Protein AF-A0A2S7P8P5-F1 (afdb_monomer_lite)

Foldseek 3Di:
DCVVVVVVVVVVVVVVPPPDPADPDPVVRVVVQQVPQCDDPSHPCNCVLCVPQLHHPQDDSVVSDGLNVLVVLQQVVQAVVDDPVVRDTHRPSCSLVVCPDPSNDDCSSVSNVVPPDDD

Radius of gyration: 22.37 Å; chains: 1; bounding box: 50×67×33 Å

Secondary structure (DSSP, 8-state):
--HHHHHHHHHHHHHH---S---SSHHHHHHHHHHH--SSTT--SGGGGTSSTT--TTS-GGG---HHHHHHHHHHHHHTT-BTTTTB-SSSSTHHHHTTSGGG-SSHHHHHHHTT---

pLDDT: mean 87.88, std 12.15, range [52.97, 97.69]

Sequence (119 aa):
MAKPLAYLLLLTVAALTQAAFFYPDAVSSEIEHILVDTHGAYASGFADAITPCSNYVSGAQTFGRETAAQWLRVAFHDFVTARVDKGTGGIDASIGFETLREEDSGSAFNDSFAFFRPV

Structure (mmCIF, N/CA/C/O backbone):
data_AF-A0A2S7P8P5-F1
#
_entry.id   AF-A0A2S7P8P5-F1
#
loop_
_atom_site.group_PDB
_atom_site.id
_atom_site.type_symbol
_atom_site.label_atom_id
_atom_site.label_alt_id
_atom_site.label_comp_id
_atom_site.label_asym_id
_atom_site.label_entity_id
_atom_site.label_seq_id
_atom_site.pdbx_PDB_ins_code
_atom_site.Cartn_x
_atom_site.Cartn_y
_atom_site.Cartn_z
_atom_site.occupancy
_atom_site.B_iso_or_equiv
_atom_site.auth_seq_id
_atom_site.auth_comp_id
_atom_site.auth_asym_id
_atom_site.auth_atom_id
_atom_site.pdbx_PDB_model_num
ATOM 1 N N . MET A 1 1 ? -34.497 49.448 -13.638 1.00 58.94 1 MET A N 1
ATOM 2 C CA . MET A 1 1 ? -34.242 48.970 -12.258 1.00 58.94 1 MET A CA 1
ATOM 3 C C . MET A 1 1 ? -34.307 47.443 -12.069 1.00 58.94 1 MET A C 1
ATOM 5 O O . MET A 1 1 ? -33.958 46.998 -10.991 1.00 58.94 1 MET A O 1
ATOM 9 N N . ALA A 1 2 ? -34.652 46.620 -13.075 1.00 60.88 2 ALA A N 1
ATOM 10 C CA . ALA A 1 2 ? -34.779 45.156 -12.905 1.00 60.88 2 ALA A CA 1
ATOM 11 C C . ALA A 1 2 ? -33.469 44.336 -13.031 1.00 60.88 2 ALA A C 1
ATOM 13 O O . ALA A 1 2 ? -33.386 43.222 -12.526 1.00 60.88 2 ALA A O 1
ATOM 14 N N . LYS A 1 3 ? -32.428 44.884 -13.673 1.00 56.47 3 LYS A N 1
ATOM 15 C CA . LYS A 1 3 ? -31.127 44.213 -13.868 1.00 56.47 3 LYS A CA 1
ATOM 16 C C . LYS A 1 3 ? -30.399 43.800 -12.571 1.00 56.47 3 LYS A C 1
ATOM 18 O O . LYS A 1 3 ? -29.967 42.656 -12.513 1.00 56.47 3 LYS A O 1
ATOM 23 N N . PRO A 1 4 ? -30.271 44.649 -11.528 1.00 67.31 4 PRO A N 1
ATOM 24 C CA . PRO A 1 4 ? -29.546 44.264 -10.312 1.00 67.31 4 PRO A CA 1
ATOM 25 C C . PRO A 1 4 ? -30.233 43.120 -9.558 1.00 67.31 4 PRO A C 1
ATOM 27 O O . PRO A 1 4 ? -29.551 42.257 -9.020 1.00 67.31 4 PRO A O 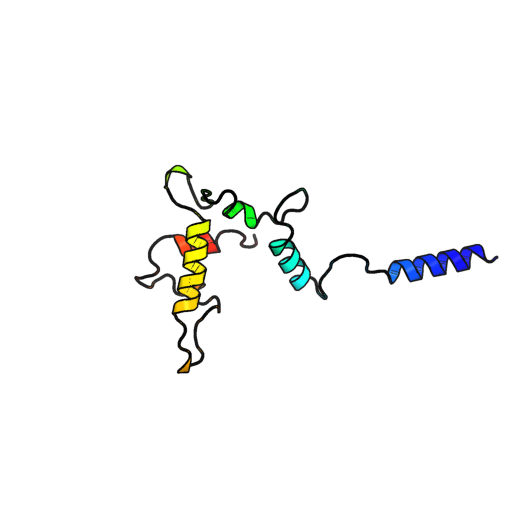1
ATOM 30 N N . LEU A 1 5 ? -31.568 43.066 -9.585 1.00 70.31 5 LEU A N 1
ATOM 31 C CA . LEU A 1 5 ? -32.335 41.992 -8.955 1.00 70.31 5 LEU A CA 1
ATOM 32 C C . LEU A 1 5 ? -32.173 40.661 -9.705 1.00 70.31 5 LEU A C 1
ATOM 34 O O . LEU A 1 5 ? -32.029 39.619 -9.077 1.00 70.31 5 LEU A O 1
ATOM 38 N N . ALA A 1 6 ? -32.121 40.705 -11.041 1.00 74.69 6 ALA A N 1
ATOM 39 C CA . ALA A 1 6 ? -31.821 39.534 -11.861 1.00 74.69 6 ALA A CA 1
ATOM 40 C C . ALA A 1 6 ? -30.393 39.009 -11.621 1.00 74.69 6 ALA A C 1
ATOM 42 O O . ALA A 1 6 ? -30.208 37.801 -11.529 1.00 74.69 6 ALA A O 1
ATOM 43 N N . TYR A 1 7 ? -29.400 39.894 -11.457 1.00 75.00 7 TYR A N 1
ATOM 44 C CA . TYR A 1 7 ? -28.028 39.489 -11.125 1.00 75.00 7 TYR A CA 1
ATOM 45 C C . TYR A 1 7 ? -27.920 38.873 -9.728 1.00 75.00 7 TYR A C 1
ATOM 47 O O . TYR A 1 7 ? -27.268 37.846 -9.580 1.00 75.00 7 TYR A O 1
ATOM 55 N N . LEU A 1 8 ? -28.594 39.442 -8.721 1.00 74.81 8 LEU A N 1
ATOM 56 C CA . LEU A 1 8 ? -28.650 38.841 -7.385 1.00 74.81 8 LEU A CA 1
ATOM 57 C C . LEU A 1 8 ? -29.310 37.458 -7.406 1.00 74.81 8 LEU A C 1
ATOM 59 O O . LEU A 1 8 ? -28.802 36.544 -6.768 1.00 74.81 8 LEU A O 1
ATOM 63 N N . LEU A 1 9 ? -30.399 37.293 -8.162 1.00 76.44 9 LEU A N 1
ATOM 64 C CA . LEU A 1 9 ? -31.081 36.007 -8.307 1.00 76.44 9 LEU A CA 1
ATOM 65 C C . LEU A 1 9 ? -30.210 34.967 -9.036 1.00 76.44 9 LEU A C 1
ATOM 67 O O . LEU A 1 9 ? -30.203 33.799 -8.671 1.00 76.44 9 LEU A O 1
ATOM 71 N N . LEU A 1 10 ? -29.436 35.385 -10.039 1.00 69.69 10 LEU A N 1
ATOM 72 C CA . LEU A 1 10 ? -28.458 34.525 -10.714 1.00 69.69 10 LEU A CA 1
ATOM 73 C C . LEU A 1 10 ? -27.315 34.100 -9.779 1.00 69.69 10 LEU A C 1
ATOM 75 O O . LEU A 1 10 ? -26.923 32.937 -9.801 1.00 69.69 10 LEU A O 1
ATOM 79 N N . LEU A 1 11 ? -26.811 35.004 -8.931 1.00 69.88 11 LEU A N 1
ATOM 80 C CA . LEU A 1 11 ? -25.776 34.691 -7.937 1.00 69.88 11 LEU A CA 1
ATOM 81 C C . LEU A 1 11 ? -26.271 33.721 -6.856 1.00 69.88 11 LEU A C 1
ATOM 83 O O . LEU A 1 11 ? -25.534 32.817 -6.469 1.00 69.88 11 LEU A O 1
ATOM 87 N N . THR A 1 12 ? -27.508 33.874 -6.377 1.00 69.94 12 THR A N 1
ATOM 88 C CA . THR A 1 12 ? -28.073 32.958 -5.375 1.00 69.94 12 THR A CA 1
ATOM 89 C C . THR A 1 12 ? -28.378 31.583 -5.961 1.00 69.94 12 THR A C 1
ATOM 91 O O . THR A 1 12 ? -28.124 30.580 -5.301 1.00 69.94 12 THR A O 1
ATOM 94 N N . VAL A 1 13 ? -28.853 31.510 -7.208 1.00 68.00 13 VAL A N 1
ATOM 95 C CA . VAL A 1 13 ? -29.062 30.231 -7.907 1.00 68.00 13 VAL A CA 1
ATOM 96 C C . VAL A 1 13 ? -27.727 29.536 -8.202 1.00 68.00 13 VAL A C 1
ATOM 98 O O . VAL A 1 13 ? -27.633 28.332 -7.995 1.00 68.00 13 VAL A O 1
ATOM 101 N N . ALA A 1 14 ? -26.673 30.268 -8.582 1.00 62.81 14 ALA A N 1
ATOM 102 C CA . ALA A 1 14 ? -25.334 29.700 -8.789 1.00 62.81 14 ALA A CA 1
ATOM 103 C C . ALA A 1 14 ? -24.688 29.169 -7.493 1.00 62.81 14 ALA A C 1
ATOM 105 O O . ALA A 1 14 ? -23.949 28.189 -7.526 1.00 62.81 14 ALA A O 1
ATOM 106 N N . ALA A 1 15 ? -24.989 29.775 -6.339 1.00 61.84 15 ALA A N 1
ATOM 107 C CA . ALA A 1 15 ? -24.539 29.270 -5.039 1.00 61.84 15 ALA A CA 1
ATOM 108 C C . ALA A 1 15 ? -25.278 27.988 -4.602 1.00 61.84 15 ALA A C 1
ATOM 110 O O . ALA A 1 15 ? -24.771 27.243 -3.768 1.00 61.84 15 ALA A O 1
ATOM 111 N N . LEU A 1 16 ? -26.466 27.728 -5.164 1.00 60.31 16 LEU A N 1
ATOM 112 C CA . LEU A 1 16 ? -27.269 26.524 -4.917 1.00 60.31 16 LEU A CA 1
ATOM 113 C C . LEU A 1 16 ? -26.983 25.394 -5.917 1.00 60.31 16 LEU A C 1
ATOM 115 O O . LEU A 1 16 ? -27.382 24.255 -5.683 1.00 60.31 16 LEU A O 1
ATOM 119 N N . THR A 1 17 ? -26.288 25.671 -7.021 1.00 56.81 17 THR A N 1
ATOM 120 C CA . THR A 1 17 ? -25.838 24.633 -7.950 1.00 56.81 17 THR A CA 1
ATOM 121 C C . THR A 1 17 ? -24.537 24.008 -7.456 1.00 56.81 17 THR A C 1
ATOM 123 O O . THR A 1 17 ? -23.452 24.397 -7.881 1.00 56.81 17 THR A O 1
ATOM 126 N N . GLN A 1 18 ? -24.630 22.993 -6.597 1.00 58.34 18 GLN A N 1
ATOM 127 C CA . GLN A 1 18 ? -23.567 21.993 -6.448 1.00 58.34 18 GLN A CA 1
ATOM 128 C C . GLN A 1 18 ? -23.624 21.057 -7.656 1.00 58.34 18 GLN A C 1
ATOM 130 O O . GLN A 1 18 ? -24.134 19.944 -7.605 1.00 58.34 18 GLN A O 1
ATOM 135 N N . ALA A 1 19 ? -23.173 21.565 -8.798 1.00 61.00 19 ALA A N 1
ATOM 136 C CA . ALA A 1 19 ? -22.963 20.763 -9.989 1.00 61.00 19 ALA A CA 1
ATOM 137 C C . ALA A 1 19 ? -21.511 20.276 -9.991 1.00 61.00 19 ALA A C 1
ATOM 139 O O . ALA A 1 19 ? -20.657 20.902 -10.608 1.00 61.00 19 ALA A O 1
ATOM 140 N N . ALA A 1 20 ? -21.228 19.190 -9.276 1.00 52.97 20 ALA A N 1
ATOM 141 C CA . ALA A 1 20 ? -20.079 18.326 -9.534 1.00 52.97 20 ALA A CA 1
ATOM 142 C C . ALA A 1 20 ? -20.229 17.033 -8.725 1.00 52.97 20 ALA A C 1
ATOM 144 O O . ALA A 1 20 ? -20.820 17.044 -7.650 1.00 52.97 20 ALA A O 1
ATOM 145 N N . PHE A 1 21 ? -19.711 15.937 -9.272 1.00 57.00 21 PHE A N 1
ATOM 146 C CA . PHE A 1 21 ? -19.611 14.602 -8.683 1.00 57.00 21 PHE A CA 1
ATOM 147 C C . PHE A 1 21 ? -18.851 14.609 -7.340 1.00 57.00 21 PHE A C 1
ATOM 149 O O . PHE A 1 21 ? -17.705 14.188 -7.273 1.00 57.00 21 PHE A O 1
ATOM 156 N N . PHE A 1 22 ? -19.456 15.115 -6.269 1.00 65.00 22 PHE A N 1
ATOM 157 C CA . PHE A 1 22 ? -18.871 15.089 -4.932 1.00 65.00 22 PHE A CA 1
ATOM 158 C C . PHE A 1 22 ? -19.812 14.351 -3.986 1.00 65.00 22 PHE A C 1
ATOM 160 O O . PHE A 1 22 ? -21.014 14.627 -3.931 1.00 65.00 22 PHE A O 1
ATOM 167 N N . TYR A 1 23 ? -19.253 13.373 -3.273 1.00 76.19 23 TYR A N 1
ATOM 168 C CA . TYR A 1 23 ? -19.943 12.652 -2.211 1.00 76.19 23 TYR A CA 1
ATOM 169 C C . TYR A 1 23 ? -20.303 13.612 -1.057 1.00 76.19 23 TYR A C 1
ATOM 171 O O . TYR A 1 23 ? -19.775 14.723 -0.989 1.00 76.19 23 TYR A O 1
ATOM 179 N N . PRO A 1 24 ? -21.205 13.218 -0.135 1.00 82.19 24 PRO A N 1
ATOM 180 C CA . PRO A 1 24 ? -21.797 14.132 0.847 1.00 82.19 24 PRO A CA 1
ATOM 181 C C . PRO A 1 24 ? -20.794 14.832 1.775 1.00 82.19 24 PRO A C 1
ATOM 183 O O . PRO A 1 24 ? -21.115 15.871 2.350 1.00 82.19 24 PRO A O 1
ATOM 186 N N . ASP A 1 25 ? -19.599 14.267 1.940 1.00 86.75 25 ASP A N 1
ATOM 187 C CA . ASP A 1 25 ? -18.540 14.787 2.792 1.00 86.75 25 ASP A CA 1
ATOM 188 C C . ASP A 1 25 ? -17.158 14.673 2.124 1.00 86.75 25 ASP A C 1
ATOM 190 O O . ASP A 1 25 ? -16.969 13.981 1.117 1.00 86.75 25 ASP A O 1
ATOM 194 N N . ALA A 1 26 ? -16.185 15.386 2.697 1.00 88.56 26 ALA A N 1
ATOM 195 C CA . ALA A 1 26 ? -14.828 15.465 2.166 1.00 88.56 26 ALA A CA 1
ATOM 196 C C . ALA A 1 26 ? -14.090 14.118 2.193 1.00 88.56 26 ALA A C 1
ATOM 198 O O . ALA A 1 26 ? -13.306 13.850 1.290 1.00 88.56 26 ALA A O 1
ATOM 199 N N . VAL A 1 27 ? -14.348 13.262 3.188 1.00 89.81 27 VAL A N 1
ATOM 200 C CA . VAL A 1 27 ? -13.685 11.954 3.303 1.00 89.81 27 VAL A CA 1
ATOM 201 C C . VAL A 1 27 ? -14.206 11.015 2.225 1.00 89.81 27 VAL A C 1
ATOM 203 O O . VAL A 1 27 ? -13.418 10.417 1.501 1.00 89.81 27 VAL A O 1
ATOM 206 N N . SER A 1 28 ? -15.525 10.926 2.068 1.00 90.00 28 SER A N 1
ATOM 207 C CA . SER A 1 28 ? -16.132 10.119 1.007 1.00 90.00 28 SER A CA 1
ATOM 208 C C . SER A 1 28 ? -15.720 10.608 -0.386 1.00 90.00 28 SER A C 1
ATOM 210 O O . SER A 1 28 ? -15.487 9.801 -1.279 1.00 90.00 28 SER A O 1
ATOM 212 N N . SER A 1 29 ? -15.581 11.926 -0.563 1.00 90.44 29 SER A N 1
ATOM 213 C CA . SER A 1 29 ? -15.093 12.512 -1.817 1.00 90.44 29 SER A CA 1
ATOM 214 C C . SER A 1 29 ? -13.634 12.158 -2.105 1.00 90.44 29 SER A C 1
ATOM 216 O O . SER A 1 29 ? -13.297 11.878 -3.249 1.00 90.44 29 SER A O 1
ATOM 218 N N . GLU A 1 30 ? -12.782 12.130 -1.080 1.00 89.94 30 GLU A N 1
ATOM 219 C CA . GLU A 1 30 ? -11.383 11.715 -1.216 1.00 89.94 30 GLU A CA 1
ATOM 220 C C . GLU A 1 30 ? -11.264 10.221 -1.545 1.00 89.94 30 GLU A C 1
ATOM 222 O O . GLU A 1 30 ? -10.479 9.831 -2.403 1.00 89.94 30 GLU A O 1
ATOM 227 N N . ILE A 1 31 ? -12.079 9.371 -0.914 1.00 90.88 31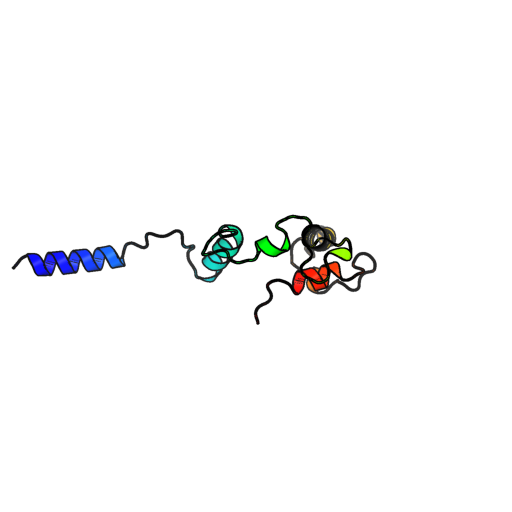 ILE A N 1
ATOM 228 C CA . ILE A 1 31 ? -12.104 7.935 -1.227 1.00 90.88 31 ILE A CA 1
ATOM 229 C C . ILE A 1 31 ? -12.546 7.709 -2.676 1.00 90.88 31 ILE A C 1
ATOM 231 O O . ILE A 1 31 ? -11.936 6.900 -3.375 1.00 90.88 31 ILE A O 1
ATOM 235 N N . GLU A 1 32 ? -13.568 8.432 -3.142 1.00 91.12 32 GLU A N 1
ATOM 236 C CA . GLU A 1 32 ? -13.991 8.377 -4.543 1.00 91.12 32 GLU A CA 1
ATOM 237 C C . GLU A 1 32 ? -12.859 8.826 -5.469 1.00 91.12 32 GLU A C 1
ATOM 239 O O . GLU A 1 32 ? -12.537 8.111 -6.411 1.00 91.12 32 GLU A O 1
ATOM 244 N N . HIS A 1 33 ? -12.202 9.949 -5.169 1.00 91.06 33 HIS A N 1
ATOM 245 C CA . HIS A 1 33 ? -11.059 10.447 -5.934 1.00 91.06 33 HIS A CA 1
ATOM 246 C C . HIS A 1 33 ? -9.945 9.395 -6.057 1.00 91.06 33 HIS A C 1
ATOM 248 O O . HIS A 1 33 ? -9.468 9.111 -7.155 1.00 91.06 33 HIS A O 1
ATOM 254 N N . ILE A 1 34 ? -9.584 8.736 -4.953 1.00 92.44 34 ILE A N 1
ATOM 255 C CA . ILE A 1 34 ? -8.604 7.642 -4.951 1.00 92.44 34 ILE A CA 1
ATOM 256 C C . ILE A 1 34 ? -9.067 6.468 -5.831 1.00 92.44 34 ILE A C 1
ATOM 258 O O . ILE A 1 34 ? -8.246 5.877 -6.536 1.00 92.44 34 ILE A O 1
ATOM 262 N N . LEU A 1 35 ? -10.362 6.137 -5.804 1.00 91.44 35 LEU A N 1
ATOM 263 C CA . LEU A 1 35 ? -10.945 4.997 -6.516 1.00 91.44 35 LEU A CA 1
ATOM 264 C C . LEU A 1 35 ? -11.095 5.229 -8.027 1.00 91.44 35 LEU A C 1
ATOM 266 O O . LEU A 1 35 ? -10.821 4.314 -8.808 1.00 91.44 35 LEU A O 1
ATOM 270 N N . VAL A 1 36 ? -11.563 6.408 -8.448 1.00 90.94 36 VAL A N 1
ATOM 271 C CA . VAL A 1 36 ? -11.968 6.663 -9.843 1.00 90.94 36 VAL A CA 1
ATOM 272 C C . VAL A 1 36 ? -10.939 7.462 -10.632 1.00 90.94 36 VAL A C 1
ATOM 274 O O . VAL A 1 36 ? -10.695 7.147 -11.801 1.00 90.94 36 VAL A O 1
ATOM 277 N N . ASP A 1 37 ? -10.262 8.424 -10.001 1.00 92.31 37 ASP A N 1
ATOM 278 C CA . ASP A 1 37 ? -9.268 9.279 -10.653 1.00 92.31 37 ASP A CA 1
ATOM 279 C C . ASP A 1 37 ? -7.893 8.602 -10.613 1.00 92.31 37 ASP A C 1
ATOM 281 O O . ASP A 1 37 ? -6.944 9.027 -9.958 1.00 92.31 37 ASP A O 1
ATOM 285 N N . THR A 1 38 ? -7.787 7.481 -11.323 1.00 92.44 38 THR A N 1
ATOM 286 C CA . THR A 1 38 ? -6.577 6.643 -11.333 1.00 92.44 38 THR A CA 1
ATOM 287 C C . THR A 1 38 ? -5.550 7.064 -12.386 1.00 92.44 38 THR A C 1
ATOM 289 O O . THR A 1 38 ? -4.409 6.620 -12.326 1.00 92.44 38 THR A O 1
ATOM 292 N N . HIS A 1 39 ? -5.930 7.908 -13.353 1.00 91.31 39 HIS A N 1
ATOM 293 C CA . HIS A 1 39 ? -5.082 8.323 -14.476 1.00 91.31 39 HIS A CA 1
ATOM 294 C C . HIS A 1 39 ? -5.381 9.769 -14.910 1.00 91.31 39 HIS A C 1
ATOM 296 O O . HIS A 1 39 ? -6.499 10.257 -14.769 1.00 91.31 39 HIS A O 1
ATOM 302 N N . GLY A 1 40 ? -4.399 10.440 -15.523 1.00 91.31 40 GLY A N 1
ATOM 303 C CA . GLY A 1 40 ? -4.557 11.788 -16.081 1.00 91.31 40 GLY A CA 1
ATOM 304 C C . GLY A 1 40 ? -4.059 12.908 -15.162 1.00 91.31 40 GLY A C 1
ATOM 305 O O . GLY A 1 40 ? -3.279 12.676 -14.246 1.00 91.31 40 GLY A O 1
ATOM 306 N N . ALA A 1 41 ? -4.472 14.148 -15.443 1.00 90.50 41 ALA A N 1
ATOM 307 C CA . ALA A 1 41 ? -3.918 15.352 -14.804 1.00 90.50 41 ALA A CA 1
ATOM 308 C C . ALA A 1 41 ? -4.254 15.499 -13.308 1.00 90.50 41 ALA A C 1
ATOM 310 O O . ALA A 1 41 ? -3.596 16.269 -12.614 1.00 90.50 41 ALA A O 1
ATOM 311 N N . TYR A 1 42 ? -5.263 14.770 -12.832 1.00 89.81 42 TYR A N 1
ATOM 312 C CA . TYR A 1 42 ? -5.732 14.785 -11.448 1.00 89.81 42 TYR A CA 1
ATOM 313 C C . TYR A 1 42 ? -5.708 13.378 -10.851 1.00 89.81 42 TYR A C 1
ATOM 315 O O . TYR A 1 42 ? -6.558 13.050 -10.042 1.00 89.81 42 TYR A O 1
ATOM 323 N N . ALA A 1 43 ? -4.793 12.513 -11.293 1.00 93.44 43 ALA A N 1
ATOM 324 C CA . ALA A 1 43 ? -4.711 11.183 -10.713 1.00 93.44 43 ALA A CA 1
ATOM 325 C C . ALA A 1 43 ? -4.270 11.255 -9.242 1.00 93.44 43 ALA A C 1
ATOM 327 O O . ALA A 1 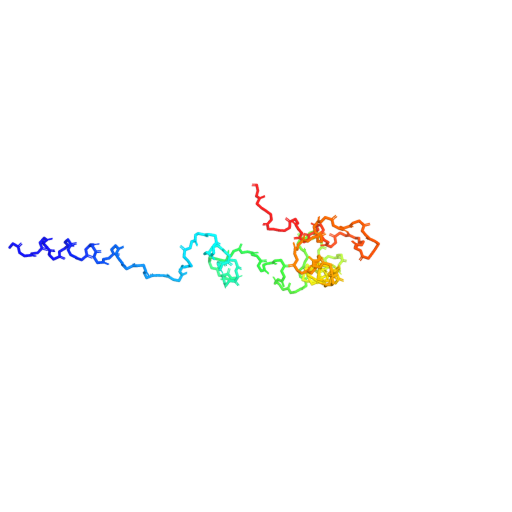43 ? -3.337 11.993 -8.919 1.00 93.44 43 ALA A O 1
ATOM 328 N N . SER A 1 44 ? -4.873 10.436 -8.378 1.00 91.81 44 SER A N 1
ATOM 329 C CA . SER A 1 44 ? -4.451 10.303 -6.974 1.00 91.81 44 SER A CA 1
ATOM 330 C C . SER A 1 44 ? -3.043 9.704 -6.833 1.00 91.81 44 SER A C 1
ATOM 332 O O . SER A 1 44 ? -2.403 9.842 -5.794 1.00 91.81 44 SER A O 1
ATOM 334 N N . GLY A 1 45 ? -2.558 9.015 -7.874 1.00 92.56 45 GLY A N 1
ATOM 335 C CA . GLY A 1 45 ? -1.301 8.260 -7.874 1.00 92.56 45 GLY A CA 1
ATOM 336 C C . GLY A 1 45 ? -1.402 6.896 -7.186 1.00 92.56 45 GLY A C 1
ATOM 337 O O . GLY A 1 45 ? -0.439 6.133 -7.182 1.00 92.56 45 GLY A O 1
ATOM 338 N N . PHE A 1 46 ? -2.566 6.534 -6.632 1.00 93.62 46 PHE A N 1
ATOM 339 C CA . PHE A 1 46 ? -2.750 5.259 -5.936 1.00 93.62 46 PHE A CA 1
ATOM 340 C C . PHE A 1 46 ? -2.534 4.051 -6.863 1.00 93.62 46 PHE A C 1
ATOM 342 O O . PHE A 1 46 ? -1.879 3.077 -6.491 1.00 93.62 46 PHE A O 1
ATOM 349 N N . ALA A 1 47 ? -3.026 4.132 -8.103 1.00 94.38 47 ALA A N 1
ATOM 350 C CA . ALA A 1 47 ? -2.913 3.056 -9.088 1.00 94.38 47 ALA A CA 1
ATOM 351 C C . ALA A 1 47 ? -1.492 2.870 -9.657 1.00 94.38 47 ALA A C 1
ATOM 353 O O . ALA A 1 47 ? -1.210 1.816 -10.238 1.00 94.38 47 ALA A O 1
ATOM 354 N N . ASP A 1 48 ? -0.584 3.834 -9.463 1.00 93.12 48 ASP A N 1
ATOM 355 C CA . ASP A 1 48 ? 0.792 3.776 -9.980 1.00 93.12 48 ASP A CA 1
ATOM 356 C C . ASP A 1 48 ? 1.586 2.624 -9.353 1.00 93.12 48 ASP A C 1
ATOM 358 O O . ASP A 1 48 ? 2.470 2.040 -9.986 1.00 93.12 48 ASP A O 1
ATOM 362 N N . ALA A 1 49 ? 1.224 2.225 -8.130 1.00 94.75 49 ALA A N 1
ATOM 363 C CA . ALA A 1 49 ? 1.799 1.060 -7.469 1.00 94.75 49 ALA A CA 1
ATOM 364 C C . ALA A 1 49 ? 1.612 -0.240 -8.258 1.00 94.75 49 ALA A C 1
ATOM 366 O O . ALA A 1 49 ? 2.458 -1.128 -8.178 1.00 94.75 49 ALA A O 1
ATOM 367 N N . ILE A 1 50 ? 0.523 -0.355 -9.018 1.00 95.56 50 ILE A N 1
ATOM 368 C CA . ILE A 1 50 ? 0.113 -1.597 -9.682 1.00 95.56 50 ILE A CA 1
ATOM 369 C C . ILE A 1 50 ? 0.001 -1.464 -11.205 1.00 95.56 50 ILE A C 1
ATOM 371 O O . ILE A 1 50 ? -0.416 -2.419 -11.861 1.00 95.56 50 ILE A O 1
ATOM 375 N N . THR A 1 51 ? 0.347 -0.303 -11.771 1.00 94.69 51 THR A N 1
ATOM 376 C CA . THR A 1 51 ? 0.199 -0.016 -13.205 1.00 94.69 51 THR A CA 1
ATOM 377 C C . THR A 1 51 ? 1.544 0.356 -13.839 1.00 94.69 51 THR A C 1
ATOM 379 O O . THR A 1 51 ? 2.036 1.461 -13.609 1.00 94.69 51 THR A O 1
ATOM 382 N N . PRO A 1 52 ? 2.140 -0.510 -14.686 1.00 94.31 52 PRO A N 1
ATOM 383 C CA . PRO A 1 52 ? 1.699 -1.868 -15.039 1.00 94.31 52 PRO A CA 1
ATOM 384 C C . PRO A 1 52 ? 1.805 -2.862 -13.867 1.00 94.31 52 PRO A C 1
ATOM 386 O O . PRO A 1 52 ? 2.533 -2.619 -12.909 1.00 94.31 52 PRO A O 1
ATOM 389 N N . CYS A 1 53 ? 1.138 -4.023 -13.966 1.00 94.94 53 CYS A N 1
ATOM 390 C CA . CYS A 1 53 ? 1.108 -5.024 -12.882 1.00 94.94 53 CYS A CA 1
ATOM 391 C C . CYS A 1 53 ? 2.490 -5.543 -12.461 1.00 94.94 53 CYS A C 1
ATOM 393 O O . CYS A 1 53 ? 2.646 -6.004 -11.335 1.00 94.94 53 CYS A O 1
ATOM 395 N N . SER A 1 54 ? 3.489 -5.428 -13.340 1.00 95.19 54 SER A N 1
ATOM 396 C CA . SER A 1 54 ? 4.883 -5.775 -13.061 1.00 95.19 54 SER A CA 1
ATOM 397 C C . SER A 1 54 ? 5.609 -4.774 -12.151 1.00 95.19 54 SER A C 1
ATOM 399 O O . SER A 1 54 ? 6.796 -4.955 -11.892 1.00 95.19 54 SER A O 1
ATOM 401 N N . ASN A 1 55 ? 4.960 -3.685 -11.726 1.00 96.00 55 ASN A N 1
ATOM 402 C CA . ASN A 1 55 ? 5.582 -2.674 -10.878 1.00 96.00 55 ASN A CA 1
ATOM 403 C C . ASN A 1 55 ? 5.900 -3.213 -9.483 1.00 96.00 55 ASN A C 1
ATOM 405 O O . ASN A 1 55 ? 5.097 -3.902 -8.853 1.00 96.00 55 ASN A O 1
ATOM 409 N N . TYR A 1 56 ? 7.050 -2.789 -8.964 1.00 96.44 56 TYR A N 1
ATOM 410 C CA . TYR A 1 56 ? 7.419 -2.926 -7.561 1.00 96.44 56 TYR A CA 1
ATOM 411 C C . TYR A 1 56 ? 7.869 -1.590 -6.974 1.00 96.44 56 TYR A C 1
ATOM 413 O O . TYR A 1 56 ? 8.965 -1.120 -7.267 1.00 96.44 56 TYR A O 1
ATOM 421 N N . VAL A 1 57 ? 7.044 -0.961 -6.140 1.00 94.94 57 VAL A N 1
ATOM 422 C CA . VAL A 1 57 ? 7.320 0.407 -5.651 1.00 94.94 57 VAL A CA 1
ATOM 423 C C . VAL A 1 57 ? 8.163 0.472 -4.378 1.00 94.94 57 VAL A C 1
ATOM 425 O O . VAL A 1 57 ? 8.626 1.546 -4.006 1.00 94.94 57 VAL A O 1
ATOM 428 N N . SER A 1 58 ? 8.437 -0.673 -3.749 1.00 94.69 58 SER A N 1
ATOM 429 C CA . SER A 1 58 ? 9.197 -0.756 -2.491 1.00 94.69 58 SER A CA 1
ATOM 430 C C . SER A 1 58 ? 10.654 -1.198 -2.697 1.00 94.69 58 SER A C 1
ATOM 432 O O . SER A 1 58 ? 11.317 -1.659 -1.767 1.00 94.69 58 SER A O 1
ATOM 434 N N . GLY A 1 59 ? 11.182 -1.095 -3.923 1.00 93.44 59 GLY A N 1
ATOM 435 C CA . GLY A 1 59 ? 12.579 -1.412 -4.221 1.00 93.44 59 GLY A CA 1
ATOM 436 C C . GLY A 1 59 ? 12.908 -1.514 -5.712 1.00 93.44 59 GLY A C 1
ATOM 437 O O . GLY A 1 59 ? 12.237 -0.942 -6.565 1.00 93.44 59 GLY A O 1
ATOM 438 N N . ALA A 1 60 ? 13.991 -2.230 -6.031 1.00 95.19 60 ALA A N 1
ATOM 439 C CA . ALA A 1 60 ? 14.450 -2.393 -7.408 1.00 95.19 60 ALA A CA 1
ATOM 440 C C . ALA A 1 60 ? 13.572 -3.384 -8.191 1.00 95.19 60 ALA A C 1
ATOM 442 O O . ALA A 1 60 ? 13.310 -4.490 -7.719 1.00 95.19 60 ALA A O 1
ATOM 443 N N . GLN A 1 61 ? 13.216 -3.038 -9.435 1.00 94.75 61 GLN A N 1
ATOM 444 C CA . GLN A 1 61 ? 12.416 -3.906 -10.321 1.00 94.75 61 GLN A CA 1
ATOM 445 C C . GLN A 1 61 ? 13.087 -5.264 -10.605 1.00 94.75 61 GLN A C 1
ATOM 447 O O . GLN A 1 61 ? 12.425 -6.246 -10.924 1.00 94.75 61 GLN A O 1
ATOM 452 N N . THR A 1 62 ? 14.410 -5.360 -10.450 1.00 95.25 62 THR A N 1
ATOM 453 C CA . THR A 1 62 ? 15.179 -6.597 -10.661 1.00 95.25 62 THR A CA 1
ATOM 454 C C . THR A 1 62 ? 14.958 -7.660 -9.584 1.00 95.25 62 THR A C 1
ATOM 456 O O . THR A 1 62 ? 15.447 -8.777 -9.733 1.00 95.25 62 THR A O 1
ATOM 459 N N . PHE A 1 63 ? 14.232 -7.353 -8.504 1.00 93.62 63 PHE A N 1
ATOM 460 C CA . PHE A 1 63 ? 13.951 -8.311 -7.432 1.00 93.62 63 PHE A CA 1
ATOM 461 C C . PHE A 1 63 ? 12.880 -9.346 -7.796 1.00 93.62 63 PHE A C 1
ATOM 463 O O . PHE A 1 63 ? 12.688 -10.289 -7.030 1.00 93.62 63 PHE A O 1
ATOM 470 N N . GLY A 1 64 ? 12.184 -9.186 -8.930 1.0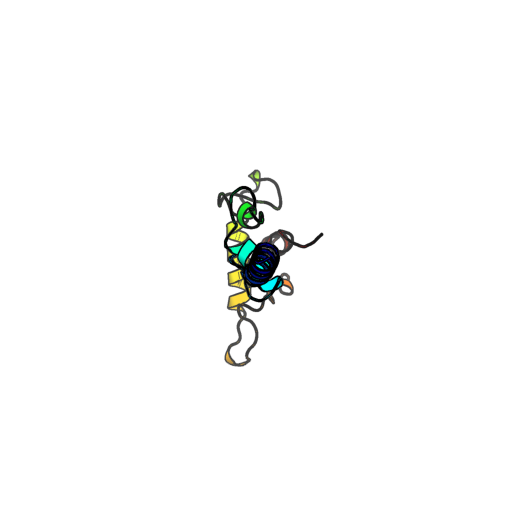0 92.56 64 GLY A N 1
ATOM 471 C CA . GLY A 1 64 ? 11.116 -10.104 -9.342 1.00 92.56 64 GLY A CA 1
ATOM 472 C C . GLY A 1 64 ? 9.928 -10.109 -8.375 1.00 92.56 64 GLY A C 1
ATOM 473 O O . GLY A 1 64 ? 9.282 -11.135 -8.189 1.00 92.56 64 GLY A O 1
ATOM 474 N N . ARG A 1 65 ? 9.692 -8.978 -7.703 1.00 94.88 65 ARG A N 1
ATOM 475 C CA . ARG A 1 65 ? 8.533 -8.739 -6.837 1.00 94.88 65 ARG A CA 1
ATOM 476 C C . ARG A 1 65 ? 7.539 -7.872 -7.592 1.00 94.88 65 ARG A C 1
ATOM 478 O O . ARG A 1 65 ? 7.946 -7.122 -8.466 1.00 94.88 65 ARG A O 1
ATOM 485 N N . GLU A 1 66 ? 6.268 -7.962 -7.226 1.00 97.25 66 GLU A N 1
ATOM 486 C CA . GLU A 1 66 ? 5.189 -7.190 -7.845 1.00 97.25 66 GLU A CA 1
ATOM 487 C C . GLU A 1 66 ? 4.276 -6.657 -6.742 1.00 97.25 66 GLU A C 1
ATOM 489 O O . GLU A 1 66 ? 3.750 -7.431 -5.938 1.00 97.25 66 GLU A O 1
ATOM 494 N N . THR A 1 67 ? 4.077 -5.343 -6.679 1.00 97.44 67 THR A N 1
ATOM 495 C CA . THR A 1 67 ? 3.228 -4.709 -5.663 1.00 97.44 67 THR A CA 1
ATOM 496 C C . THR A 1 67 ? 1.770 -5.149 -5.804 1.00 9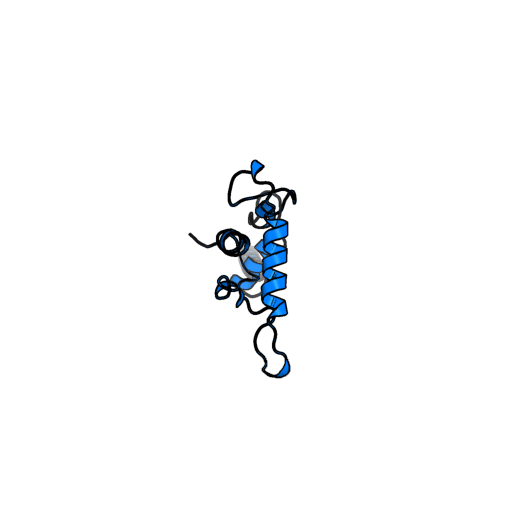7.44 67 THR A C 1
ATOM 498 O O . THR A 1 67 ? 1.112 -5.386 -4.794 1.00 97.44 67 THR A O 1
ATOM 501 N N . ALA A 1 68 ? 1.292 -5.397 -7.029 1.00 97.31 68 ALA A N 1
ATOM 502 C CA . ALA A 1 68 ? -0.037 -5.968 -7.259 1.00 97.31 68 ALA A CA 1
ATOM 503 C C . ALA A 1 68 ? -0.220 -7.325 -6.548 1.00 97.31 68 ALA A C 1
ATOM 505 O O . ALA A 1 68 ? -1.226 -7.551 -5.873 1.00 97.31 68 ALA A O 1
ATOM 506 N N . ALA A 1 69 ? 0.780 -8.211 -6.628 1.00 97.06 69 ALA A N 1
ATOM 507 C CA . ALA A 1 69 ? 0.754 -9.498 -5.935 1.00 97.06 69 ALA A CA 1
ATOM 508 C C . ALA A 1 69 ? 0.814 -9.336 -4.406 1.00 97.06 69 ALA A C 1
ATOM 510 O O . ALA A 1 69 ? 0.167 -10.088 -3.674 1.00 97.06 69 ALA A O 1
ATOM 511 N N . GLN A 1 70 ? 1.556 -8.340 -3.911 1.00 97.19 70 GLN A N 1
ATOM 512 C CA . GLN A 1 70 ? 1.617 -8.032 -2.480 1.00 97.19 70 GLN A CA 1
ATOM 513 C C . GLN A 1 70 ? 0.254 -7.575 -1.943 1.00 97.19 70 GLN A C 1
ATOM 515 O O . GLN A 1 70 ? -0.184 -8.086 -0.914 1.00 97.19 70 GLN A O 1
ATOM 520 N N . TRP A 1 71 ? -0.457 -6.701 -2.660 1.00 96.31 71 TRP A N 1
ATOM 521 C CA . TRP A 1 71 ? -1.781 -6.212 -2.251 1.00 96.31 71 TRP A CA 1
ATOM 522 C C . TRP A 1 71 ? -2.840 -7.316 -2.238 1.00 96.31 71 TRP A C 1
ATOM 524 O O . TRP A 1 71 ? -3.646 -7.388 -1.310 1.00 96.31 71 TRP A O 1
ATOM 534 N N . LEU A 1 72 ? -2.809 -8.229 -3.215 1.00 97.00 72 LEU A N 1
ATOM 535 C CA . LEU A 1 72 ? -3.678 -9.411 -3.202 1.00 97.00 72 LEU A CA 1
ATOM 536 C C . LEU A 1 72 ? -3.411 -10.294 -1.979 1.00 97.00 72 LEU A C 1
ATOM 538 O O . LEU A 1 72 ? -4.350 -10.798 -1.362 1.00 97.00 72 LEU A O 1
ATOM 542 N N . ARG A 1 73 ? -2.137 -10.452 -1.600 1.00 97.06 73 ARG A N 1
ATOM 543 C CA . ARG A 1 73 ? -1.754 -11.203 -0.401 1.00 97.06 73 ARG A CA 1
ATOM 544 C C . ARG A 1 73 ? -2.255 -10.516 0.873 1.00 97.06 73 ARG A C 1
ATOM 546 O O . ARG A 1 73 ? -2.784 -11.210 1.730 1.00 97.06 73 ARG A O 1
ATOM 553 N N . VAL A 1 74 ? -2.167 -9.187 0.974 1.00 96.94 74 VAL A N 1
ATOM 554 C CA . VAL A 1 74 ? -2.734 -8.406 2.094 1.00 96.94 74 VAL A CA 1
ATOM 555 C C . VAL A 1 74 ? -4.225 -8.696 2.259 1.00 96.94 74 VAL A C 1
ATOM 557 O O . VAL A 1 74 ? -4.636 -9.139 3.325 1.00 96.94 74 VAL A O 1
ATOM 560 N N . ALA A 1 75 ? -5.023 -8.515 1.202 1.00 97.00 75 ALA A N 1
ATOM 561 C CA . ALA A 1 75 ? -6.472 -8.702 1.277 1.00 97.00 75 ALA A CA 1
ATOM 562 C C . ALA A 1 75 ? -6.866 -10.150 1.614 1.00 97.00 75 ALA A C 1
ATOM 564 O O . ALA A 1 75 ? -7.789 -10.379 2.394 1.00 97.00 75 ALA A O 1
ATOM 565 N N . PHE A 1 76 ? -6.158 -11.133 1.047 1.00 97.62 76 PHE A N 1
ATOM 566 C CA . PHE A 1 76 ? -6.394 -12.541 1.361 1.00 97.62 76 PHE A CA 1
ATOM 567 C C . PHE A 1 76 ? -6.093 -12.845 2.829 1.00 97.62 76 PHE A C 1
ATOM 569 O O . PHE A 1 76 ? -6.925 -13.444 3.503 1.00 97.62 76 PHE A O 1
ATOM 576 N N . HIS A 1 77 ? -4.926 -12.431 3.323 1.00 97.69 77 HIS A N 1
ATOM 577 C CA . HIS A 1 77 ? -4.497 -12.741 4.684 1.00 97.69 77 HIS A CA 1
ATOM 578 C C . HIS A 1 77 ? -5.271 -11.965 5.755 1.00 97.69 77 HIS A C 1
ATOM 580 O O . HIS A 1 77 ? -5.429 -12.493 6.845 1.00 97.69 77 HIS A O 1
ATOM 586 N N . ASP A 1 78 ? -5.829 -10.793 5.445 1.00 97.25 78 ASP A N 1
ATOM 587 C CA . ASP A 1 78 ? -6.838 -10.148 6.298 1.00 97.25 78 ASP A CA 1
ATOM 588 C C . ASP A 1 78 ? -8.082 -11.042 6.397 1.00 97.25 78 ASP A C 1
ATOM 590 O O . ASP A 1 78 ? -8.469 -11.524 7.460 1.00 97.25 78 ASP A O 1
ATOM 594 N N . PHE A 1 79 ? -8.644 -11.385 5.234 1.00 97.38 79 PHE A N 1
ATOM 595 C CA . PHE A 1 79 ? -9.924 -12.073 5.135 1.00 97.38 79 PHE A CA 1
ATOM 596 C C . PHE A 1 79 ? -9.949 -13.451 5.807 1.00 97.38 79 PHE A C 1
ATOM 598 O O . PHE A 1 79 ? -10.924 -13.809 6.473 1.00 97.38 79 PHE A O 1
ATOM 605 N N . VAL A 1 80 ? -8.908 -14.262 5.613 1.00 96.31 80 VAL A N 1
ATOM 606 C CA . VAL A 1 80 ? -8.925 -15.683 6.007 1.00 96.31 80 VAL A CA 1
ATOM 607 C C . VAL A 1 80 ? -8.804 -15.926 7.510 1.00 96.31 80 VAL A C 1
ATOM 609 O O . VAL A 1 80 ? -9.011 -17.055 7.956 1.00 96.31 80 VAL A O 1
ATOM 612 N N . THR A 1 81 ? -8.510 -14.901 8.308 1.00 93.44 81 THR A N 1
ATOM 613 C CA . THR A 1 81 ? -8.432 -15.013 9.776 1.00 93.44 81 THR A CA 1
ATOM 614 C C . THR A 1 81 ? -9.807 -14.972 10.445 1.00 93.44 81 THR A C 1
ATOM 616 O O . THR A 1 81 ? -9.913 -15.180 11.659 1.00 93.44 81 THR A O 1
ATOM 619 N N . ALA A 1 82 ? -10.870 -14.766 9.658 1.00 96.56 82 ALA A N 1
ATOM 620 C CA . ALA A 1 82 ? -12.241 -14.692 10.129 1.00 96.56 82 ALA A CA 1
ATOM 621 C C . ALA A 1 82 ? -12.647 -15.907 10.980 1.00 96.56 82 ALA A C 1
ATOM 623 O O . ALA A 1 82 ? -12.646 -17.060 10.541 1.00 96.56 82 ALA A O 1
ATOM 624 N N . ARG A 1 83 ? -13.123 -15.626 12.193 1.00 96.56 83 ARG A N 1
ATOM 625 C CA . ARG A 1 83 ? -13.860 -16.561 13.046 1.00 96.56 83 ARG A CA 1
ATOM 626 C C . ARG A 1 83 ? -15.305 -16.113 13.143 1.00 96.56 83 ARG A C 1
ATOM 628 O O . ARG A 1 83 ? -15.688 -15.366 14.043 1.00 96.56 83 ARG A O 1
ATOM 635 N N . VAL A 1 84 ? -16.106 -16.588 12.194 1.00 95.62 84 VAL A N 1
ATOM 636 C CA . VAL A 1 84 ? -17.507 -16.178 12.008 1.00 95.62 84 VAL A CA 1
ATOM 637 C C . VAL A 1 84 ? -18.357 -16.438 13.254 1.00 95.62 84 VAL A C 1
ATOM 639 O O . VAL A 1 84 ? -19.186 -15.609 13.614 1.00 95.62 84 VAL A O 1
ATOM 642 N N . ASP A 1 85 ? -18.119 -17.540 13.967 1.00 97.44 85 ASP A N 1
ATOM 643 C CA . ASP A 1 85 ? -18.840 -17.885 15.200 1.00 97.44 85 ASP A CA 1
ATOM 644 C C . ASP A 1 85 ? -18.522 -16.944 16.376 1.00 97.44 85 ASP A C 1
ATOM 646 O O . ASP A 1 85 ? -19.303 -16.846 17.324 1.00 97.44 85 ASP A O 1
ATOM 650 N N . LYS A 1 86 ? -17.368 -16.266 16.327 1.00 96.94 86 LYS A N 1
ATOM 651 C CA . LYS A 1 86 ? -16.917 -15.290 17.327 1.00 96.94 86 LYS A CA 1
ATOM 652 C C . LYS A 1 86 ? -17.080 -13.841 16.880 1.00 96.94 86 LYS A C 1
ATOM 654 O O . LYS A 1 86 ? -16.927 -12.958 17.716 1.00 96.94 86 LYS A O 1
ATOM 659 N N . GLY A 1 87 ? -17.400 -13.606 15.607 1.00 95.00 87 GLY A N 1
ATOM 660 C CA . GLY A 1 87 ? -17.511 -12.266 15.034 1.00 95.00 87 GLY A CA 1
ATOM 661 C C . GLY A 1 87 ? -16.186 -11.495 15.022 1.00 95.00 87 GLY A C 1
ATOM 662 O O . GLY A 1 87 ? -16.195 -10.301 15.293 1.00 95.00 87 GLY A O 1
ATOM 663 N N . THR A 1 88 ? -15.056 -12.165 14.769 1.00 95.38 88 THR A N 1
ATOM 664 C CA . THR A 1 88 ? -13.712 -11.546 14.730 1.00 95.38 88 THR A CA 1
ATOM 665 C C . THR A 1 88 ? -12.999 -11.836 13.409 1.00 95.38 88 THR A C 1
ATOM 667 O O . THR A 1 88 ? -13.180 -12.938 12.888 1.00 95.38 88 THR A O 1
ATOM 670 N N . GLY A 1 89 ? -12.139 -10.933 12.928 1.00 94.56 89 GLY A N 1
ATOM 671 C CA . GLY A 1 89 ? -11.384 -11.080 11.676 1.00 94.56 89 GLY A CA 1
ATOM 672 C C . GLY A 1 89 ? -12.242 -10.850 10.427 1.00 94.56 89 GLY A C 1
ATOM 673 O O . GLY A 1 89 ? -13.409 -10.456 10.519 1.00 94.56 89 GLY A O 1
ATOM 674 N N . GLY A 1 90 ? -11.697 -11.172 9.253 1.00 96.00 90 GLY A N 1
ATOM 675 C CA . GLY A 1 90 ? -12.335 -10.902 7.962 1.00 96.00 90 GLY A CA 1
ATOM 676 C C . GLY A 1 90 ? -11.654 -9.734 7.258 1.00 96.00 90 GLY A C 1
ATOM 677 O O . GLY A 1 90 ? -10.456 -9.560 7.393 1.00 96.00 90 GLY A O 1
ATOM 678 N N . ILE A 1 91 ? -12.388 -8.949 6.466 1.00 95.88 91 ILE A N 1
ATOM 679 C CA . ILE A 1 91 ? -11.820 -7.709 5.908 1.00 95.88 91 ILE A CA 1
ATOM 680 C C . ILE A 1 91 ? -12.022 -6.592 6.932 1.00 95.88 91 ILE A C 1
ATOM 682 O O . ILE A 1 91 ? -12.985 -5.828 6.841 1.00 95.88 91 ILE A O 1
ATOM 686 N N . ASP A 1 92 ? -11.173 -6.567 7.953 1.00 95.25 92 ASP A N 1
ATOM 687 C CA . ASP A 1 92 ? -11.213 -5.604 9.060 1.00 95.25 92 ASP A CA 1
ATOM 688 C C . ASP A 1 92 ? -9.884 -4.851 9.264 1.00 95.25 92 ASP A C 1
ATOM 690 O O . ASP A 1 92 ? -9.765 -4.050 10.195 1.00 95.25 92 ASP A O 1
ATOM 694 N N . ALA A 1 93 ? -8.924 -5.042 8.355 1.00 94.62 93 ALA A N 1
ATOM 695 C CA . ALA A 1 93 ? -7.573 -4.493 8.373 1.00 94.62 93 ALA A CA 1
ATOM 696 C C . ALA A 1 93 ? -6.705 -4.957 9.558 1.00 94.62 93 ALA A C 1
ATOM 698 O O . ALA A 1 93 ? -5.661 -4.344 9.831 1.00 94.62 93 ALA A O 1
ATOM 699 N N . SER A 1 94 ? -7.081 -6.037 10.256 1.00 95.06 94 SER A N 1
ATOM 700 C CA . SER A 1 94 ? -6.284 -6.591 11.352 1.00 95.06 94 SER A CA 1
ATOM 701 C C . SER A 1 94 ? -4.917 -7.094 10.890 1.00 95.06 94 SER A C 1
ATOM 703 O O . SER A 1 94 ? -3.971 -7.061 11.682 1.00 95.06 94 SER A O 1
ATOM 705 N N . ILE A 1 95 ? -4.749 -7.443 9.608 1.00 95.94 95 ILE A N 1
ATOM 706 C CA . ILE A 1 95 ? -3.464 -7.886 9.047 1.00 95.94 95 ILE A CA 1
ATOM 707 C C . ILE A 1 95 ? -2.320 -6.886 9.283 1.00 95.94 95 ILE A C 1
ATOM 709 O O . ILE A 1 95 ? -1.162 -7.284 9.413 1.00 95.94 95 ILE A O 1
ATOM 713 N N . GLY A 1 96 ? -2.627 -5.590 9.437 1.00 93.06 96 GLY A N 1
ATOM 714 C CA . GLY A 1 96 ? -1.656 -4.553 9.807 1.00 93.06 96 GLY A CA 1
ATOM 715 C C . GLY A 1 96 ? -0.964 -4.792 11.154 1.00 93.06 96 GLY A C 1
ATOM 716 O O . GLY A 1 96 ? 0.125 -4.269 11.391 1.00 93.06 96 GLY A O 1
ATOM 717 N N . PHE A 1 97 ? -1.563 -5.613 12.017 1.00 92.94 97 PHE A N 1
ATOM 718 C CA . PHE A 1 97 ? -1.072 -5.977 13.346 1.00 92.94 97 PHE A CA 1
ATOM 719 C C . PHE A 1 97 ? -0.671 -7.457 13.460 1.00 92.94 97 PHE A C 1
ATOM 721 O O . PHE A 1 97 ? -0.168 -7.871 14.504 1.00 92.94 97 PHE A O 1
ATOM 728 N N . GLU A 1 98 ? -0.864 -8.253 12.405 1.00 93.81 98 GLU A N 1
ATOM 729 C CA . GLU A 1 98 ? -0.693 -9.714 12.425 1.00 93.81 98 GLU A CA 1
ATOM 730 C C . GLU A 1 98 ? 0.521 -10.210 11.621 1.00 93.81 98 GLU A C 1
ATOM 732 O O . GLU A 1 98 ? 0.778 -11.406 11.557 1.00 93.81 98 GLU A O 1
ATOM 737 N N . THR A 1 99 ? 1.357 -9.306 11.103 1.00 92.50 99 THR A N 1
ATOM 738 C CA . THR A 1 99 ? 2.487 -9.608 10.194 1.00 92.50 99 THR A CA 1
ATOM 739 C C . THR A 1 99 ? 3.605 -10.500 10.760 1.00 92.50 99 THR A C 1
ATOM 741 O O . THR A 1 99 ? 4.563 -10.817 10.057 1.00 92.50 99 THR A O 1
ATOM 744 N N . LEU A 1 100 ? 3.521 -10.901 12.032 1.00 91.56 100 LEU A N 1
ATOM 745 C CA . LEU A 1 100 ? 4.493 -11.775 12.699 1.00 91.56 100 LEU A CA 1
ATOM 746 C C . LEU A 1 100 ? 4.127 -13.264 12.637 1.00 91.56 100 LEU A C 1
ATOM 748 O O . LEU A 1 100 ? 4.872 -14.094 13.163 1.00 91.56 100 LEU A O 1
ATOM 752 N N . ARG A 1 101 ? 2.989 -13.615 12.033 1.00 92.81 101 ARG A N 1
ATOM 753 C CA . ARG A 1 101 ? 2.589 -15.009 11.828 1.00 92.81 101 ARG A CA 1
ATOM 754 C C . ARG A 1 101 ? 3.479 -15.661 10.766 1.00 92.81 101 ARG A C 1
ATOM 756 O O . ARG A 1 101 ? 4.033 -14.990 9.895 1.00 92.81 101 ARG A O 1
ATOM 763 N N . GLU A 1 102 ? 3.648 -16.977 10.839 1.00 94.81 102 GLU A N 1
ATOM 764 C CA . GLU A 1 102 ? 4.555 -17.705 9.937 1.00 94.81 102 GLU A CA 1
ATOM 765 C C . GLU A 1 102 ? 4.100 -17.588 8.472 1.00 94.81 102 GLU A C 1
ATOM 767 O O . GLU A 1 102 ? 4.901 -17.337 7.562 1.00 94.81 102 GLU A O 1
ATOM 772 N N . GLU A 1 103 ? 2.788 -17.677 8.261 1.00 92.81 103 GLU A N 1
ATOM 773 C CA . GLU A 1 103 ? 2.113 -17.492 6.981 1.00 92.81 103 GLU A CA 1
ATOM 774 C C . GLU A 1 103 ? 2.251 -16.066 6.415 1.00 92.81 103 GLU A C 1
ATOM 776 O O . GLU A 1 103 ? 2.150 -15.878 5.198 1.00 92.81 103 GLU A O 1
ATOM 781 N N . ASP A 1 104 ? 2.579 -15.083 7.260 1.00 95.31 104 ASP A N 1
ATOM 782 C CA . ASP A 1 104 ? 2.702 -13.662 6.909 1.00 95.31 104 ASP A CA 1
ATOM 783 C C . ASP A 1 104 ? 4.155 -13.212 6.701 1.00 95.31 104 ASP A C 1
ATOM 785 O O . ASP A 1 104 ? 4.466 -12.026 6.589 1.00 95.31 104 ASP A O 1
ATOM 789 N N . SER A 1 105 ? 5.071 -14.169 6.566 1.00 93.06 105 SER A N 1
ATOM 790 C CA . SER A 1 105 ? 6.492 -13.886 6.395 1.00 93.06 105 SER A CA 1
ATOM 791 C C . SER A 1 105 ? 6.827 -13.025 5.163 1.00 93.06 105 SER A C 1
ATOM 793 O O . SER A 1 105 ? 6.178 -13.061 4.104 1.00 93.06 105 SER A O 1
ATOM 795 N N . GLY A 1 106 ? 7.922 -12.271 5.297 1.00 92.31 106 GLY A N 1
ATOM 796 C CA . GLY A 1 106 ? 8.485 -11.414 4.257 1.00 92.31 106 GLY A CA 1
ATOM 797 C C . GLY A 1 106 ? 8.072 -9.947 4.380 1.00 92.31 106 GLY A C 1
ATOM 798 O O . GLY A 1 106 ? 7.470 -9.521 5.356 1.00 92.31 106 GLY A O 1
ATOM 799 N N . SER A 1 107 ? 8.436 -9.150 3.375 1.00 93.06 107 SER A N 1
ATOM 800 C CA . SER A 1 107 ? 8.203 -7.700 3.375 1.00 93.06 107 SER A CA 1
ATOM 801 C C . SER A 1 107 ? 6.851 -7.279 2.795 1.00 93.06 107 SER A C 1
ATOM 803 O O . SER A 1 107 ? 6.486 -6.124 2.940 1.00 93.06 107 SER A O 1
ATOM 805 N N . ALA A 1 108 ? 6.099 -8.191 2.163 1.00 94.75 108 ALA A N 1
ATOM 806 C CA . ALA A 1 108 ? 4.932 -7.853 1.339 1.00 94.75 108 ALA A CA 1
ATOM 807 C C . ALA A 1 108 ? 3.894 -6.970 2.055 1.00 94.75 108 ALA A C 1
ATOM 809 O O . ALA A 1 108 ? 3.407 -6.005 1.472 1.00 94.75 108 ALA A O 1
ATOM 810 N N . PHE A 1 109 ? 3.585 -7.275 3.316 1.00 95.69 109 PHE A N 1
ATOM 811 C CA . PHE A 1 109 ? 2.621 -6.513 4.110 1.00 95.69 109 PHE A CA 1
ATOM 812 C C . PHE A 1 109 ? 3.144 -5.112 4.432 1.00 95.69 109 PHE A C 1
ATOM 814 O O . PHE A 1 109 ? 2.509 -4.119 4.091 1.00 95.69 109 PHE A O 1
ATOM 821 N N . ASN A 1 110 ? 4.352 -5.022 4.996 1.00 93.44 110 ASN A N 1
ATOM 822 C CA . ASN A 1 110 ? 4.975 -3.741 5.334 1.00 93.44 110 ASN A CA 1
ATOM 823 C C . ASN A 1 110 ? 5.207 -2.861 4.095 1.00 93.44 110 ASN A C 1
ATOM 825 O O . ASN A 1 110 ? 4.980 -1.656 4.159 1.00 93.44 110 ASN A O 1
ATOM 829 N N . ASP A 1 111 ? 5.613 -3.462 2.974 1.00 94.69 111 ASP A N 1
ATOM 830 C CA . ASP A 1 111 ? 5.768 -2.796 1.679 1.00 94.69 111 ASP A CA 1
ATOM 831 C C . ASP A 1 111 ? 4.433 -2.192 1.217 1.00 94.69 111 ASP A C 1
ATOM 833 O O . ASP A 1 111 ? 4.397 -1.041 0.782 1.00 9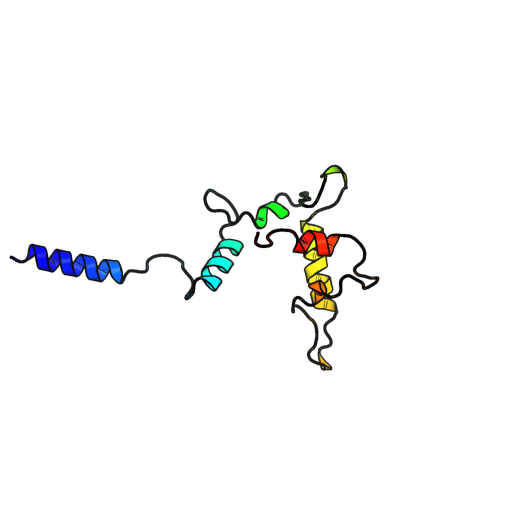4.69 111 ASP A O 1
ATOM 837 N N . SER A 1 112 ? 3.335 -2.943 1.357 1.00 94.38 112 SER A N 1
ATOM 838 C CA . SER A 1 112 ? 1.991 -2.503 0.967 1.00 94.38 112 SER A CA 1
ATOM 839 C C . SER A 1 112 ? 1.482 -1.356 1.840 1.00 94.38 112 SER A C 1
ATOM 841 O O . SER A 1 112 ? 0.944 -0.391 1.312 1.00 94.38 112 SER A O 1
ATOM 843 N N . PHE A 1 113 ? 1.692 -1.422 3.160 1.00 91.94 113 PHE A N 1
ATOM 844 C CA . PHE A 1 113 ? 1.250 -0.384 4.104 1.00 91.94 113 PHE A CA 1
ATOM 845 C C . PHE A 1 113 ? 2.122 0.877 4.100 1.00 91.94 113 PHE A C 1
ATOM 847 O O . PHE A 1 113 ? 1.721 1.914 4.630 1.00 91.94 113 PHE A O 1
ATOM 854 N N . ALA A 1 114 ? 3.339 0.794 3.563 1.00 91.31 114 ALA A N 1
ATOM 855 C CA . ALA A 1 114 ? 4.210 1.953 3.409 1.00 91.31 114 ALA A CA 1
ATOM 856 C C . ALA A 1 114 ? 3.797 2.826 2.217 1.00 91.31 114 ALA A C 1
ATOM 858 O O . ALA A 1 114 ? 3.982 4.044 2.262 1.00 91.31 114 ALA A O 1
ATOM 859 N N . PHE A 1 115 ? 3.244 2.219 1.165 1.00 91.06 115 PHE A N 1
ATOM 860 C CA . PHE A 1 115 ? 2.736 2.955 0.017 1.00 91.06 115 PHE A CA 1
ATOM 861 C C . PHE A 1 115 ? 1.487 3.762 0.398 1.00 91.06 115 PHE A C 1
ATOM 863 O O . PHE A 1 115 ? 0.617 3.278 1.115 1.00 91.06 115 PHE A O 1
ATOM 870 N N . PHE A 1 116 ? 1.399 5.000 -0.095 1.00 87.75 116 PHE A N 1
ATOM 871 C CA . PHE A 1 116 ? 0.249 5.895 0.101 1.00 87.75 116 PHE A CA 1
ATOM 872 C C . PHE A 1 116 ? -0.049 6.323 1.550 1.00 87.75 116 PHE A C 1
ATOM 874 O O . PHE A 1 116 ? -1.109 6.879 1.836 1.00 87.75 116 PHE A O 1
ATOM 881 N N . ARG A 1 117 ? 0.887 6.107 2.483 1.00 86.69 117 ARG A N 1
ATOM 882 C CA . ARG A 1 117 ? 0.766 6.632 3.847 1.00 86.69 117 ARG A CA 1
ATOM 883 C C . ARG A 1 117 ? 0.929 8.164 3.845 1.00 86.69 117 ARG A C 1
ATOM 885 O O . ARG A 1 117 ? 1.847 8.649 3.181 1.00 86.69 117 ARG A O 1
ATOM 892 N N . PRO A 1 118 ? 0.114 8.921 4.609 1.00 78.06 118 PRO A N 1
ATOM 893 C CA . PRO A 1 118 ? 0.313 10.358 4.784 1.00 78.06 118 PRO A CA 1
ATOM 894 C C . PRO A 1 118 ? 1.727 10.678 5.286 1.00 78.06 118 PRO A C 1
ATOM 896 O O . PRO A 1 118 ? 2.286 9.922 6.087 1.00 78.06 118 PRO A O 1
ATOM 899 N N . VAL A 1 119 ? 2.288 11.785 4.796 1.00 61.22 119 VAL A N 1
ATOM 900 C CA . VAL A 1 119 ? 3.580 12.329 5.250 1.00 61.22 119 VAL A CA 1
ATOM 901 C C . VAL A 1 119 ? 3.484 12.994 6.617 1.00 61.22 119 VAL A C 1
ATOM 903 O O . VAL A 1 119 ? 2.419 13.574 6.926 1.00 61.22 119 VAL A O 1
#